Protein AF-A0A7R9S242-F1 (afdb_monomer_lite)

Structure (mmCIF, N/CA/C/O backbone):
data_AF-A0A7R9S242-F1
#
_entry.id   AF-A0A7R9S242-F1
#
loop_
_atom_site.group_PDB
_atom_site.id
_atom_site.type_symbol
_atom_site.label_atom_id
_atom_site.label_alt_id
_atom_site.label_comp_id
_atom_site.label_asym_id
_atom_site.label_entity_id
_atom_site.label_seq_id
_atom_site.pdbx_PDB_ins_code
_atom_site.Cartn_x
_atom_site.Cartn_y
_atom_site.Cartn_z
_atom_site.occupancy
_atom_site.B_iso_or_equiv
_atom_site.auth_seq_id
_atom_site.auth_comp_id
_atom_site.auth_asym_id
_atom_site.auth_atom_id
_atom_site.pdbx_PDB_model_num
ATOM 1 N N . LEU A 1 1 ? -27.749 11.046 24.005 1.00 64.12 1 LEU A N 1
ATOM 2 C CA . LEU A 1 1 ? -26.546 11.796 23.565 1.00 64.12 1 LEU A CA 1
ATOM 3 C C . LEU A 1 1 ? -25.204 11.167 23.979 1.00 64.12 1 LEU A C 1
ATOM 5 O O . LEU A 1 1 ? -24.570 10.559 23.129 1.00 64.12 1 LEU A O 1
ATOM 9 N N . ASN A 1 2 ? -24.742 11.245 25.239 1.00 83.56 2 ASN A N 1
ATOM 10 C CA . ASN A 1 2 ? -23.406 10.717 25.616 1.00 83.56 2 ASN A CA 1
ATOM 11 C C . ASN A 1 2 ? -23.264 9.190 25.445 1.00 83.56 2 ASN A C 1
ATOM 13 O O . ASN A 1 2 ? -22.211 8.683 25.057 1.00 83.56 2 ASN A O 1
ATOM 17 N N . THR A 1 3 ? -24.339 8.447 25.705 1.00 88.69 3 THR A N 1
ATOM 18 C CA . THR A 1 3 ? -24.389 6.989 25.541 1.00 88.69 3 THR A CA 1
ATOM 19 C C . THR A 1 3 ? -24.345 6.572 24.072 1.00 88.69 3 THR A C 1
ATOM 21 O O . THR A 1 3 ? -23.583 5.676 23.722 1.00 88.69 3 THR A O 1
ATOM 24 N N . GLU A 1 4 ? -25.087 7.255 23.203 1.00 90.75 4 GLU A N 1
ATOM 25 C CA . GLU A 1 4 ? -25.125 6.988 21.758 1.00 90.75 4 GLU A CA 1
ATOM 26 C C . GLU A 1 4 ? -23.789 7.296 21.081 1.00 90.75 4 GLU A C 1
ATOM 28 O O . GLU A 1 4 ? -23.309 6.491 20.285 1.00 90.75 4 GLU A O 1
ATOM 33 N N . ILE A 1 5 ? -23.134 8.405 21.449 1.00 91.25 5 ILE A N 1
ATOM 34 C CA . ILE A 1 5 ? -21.793 8.743 20.947 1.00 91.25 5 ILE A CA 1
ATOM 35 C C . ILE A 1 5 ? -20.794 7.645 21.326 1.00 91.25 5 ILE A C 1
ATOM 37 O O . ILE A 1 5 ? -20.001 7.203 20.496 1.00 91.25 5 ILE A O 1
ATOM 41 N N . ARG A 1 6 ? -20.851 7.152 22.568 1.00 92.25 6 ARG A N 1
ATOM 42 C CA . ARG A 1 6 ? -19.995 6.050 23.026 1.00 92.25 6 ARG A CA 1
ATOM 43 C C . ARG A 1 6 ? -20.255 4.757 22.248 1.00 92.25 6 ARG A C 1
ATOM 45 O O . ARG A 1 6 ? -19.300 4.094 21.853 1.00 92.25 6 ARG A O 1
ATOM 52 N N . VAL A 1 7 ? -21.520 4.423 21.987 1.00 93.75 7 VAL A N 1
ATOM 53 C CA . VAL A 1 7 ? -21.896 3.254 21.171 1.00 93.75 7 VAL A CA 1
ATOM 54 C C . VAL A 1 7 ? -21.363 3.391 19.743 1.00 93.75 7 VAL A C 1
ATOM 56 O O . VAL A 1 7 ? -20.769 2.448 19.218 1.00 93.75 7 VAL A O 1
ATOM 59 N N . ALA A 1 8 ? -21.500 4.569 19.132 1.00 91.19 8 ALA A N 1
ATOM 60 C CA . ALA A 1 8 ? -20.984 4.837 17.793 1.00 91.19 8 ALA A CA 1
ATOM 61 C C . ALA A 1 8 ? -19.453 4.707 17.725 1.00 91.19 8 ALA A C 1
ATOM 63 O O . ALA A 1 8 ? -18.937 4.050 16.818 1.00 91.19 8 ALA A O 1
ATOM 64 N N . LYS A 1 9 ? -18.728 5.256 18.713 1.00 91.19 9 LYS A N 1
ATOM 65 C CA . LYS A 1 9 ? -17.265 5.120 18.810 1.00 91.19 9 LYS A CA 1
ATOM 66 C C . LYS A 1 9 ? -16.843 3.659 18.945 1.00 91.19 9 LYS A C 1
ATOM 68 O O . LYS A 1 9 ? -15.980 3.222 18.195 1.00 91.19 9 LYS A O 1
ATOM 73 N N . ASN A 1 10 ? -17.486 2.889 19.823 1.00 93.62 10 ASN A N 1
ATOM 74 C CA . ASN A 1 10 ? -17.180 1.464 19.973 1.00 93.62 10 ASN A CA 1
ATOM 75 C C . ASN A 1 10 ? -17.424 0.691 18.672 1.00 93.62 10 ASN A C 1
ATOM 77 O O . ASN A 1 10 ? -16.571 -0.088 18.257 1.00 93.62 10 ASN A O 1
ATOM 81 N N . ARG A 1 11 ? -18.543 0.949 17.985 1.00 92.69 11 ARG A N 1
ATOM 82 C CA . ARG A 1 11 ? -18.852 0.304 16.701 1.00 92.69 11 ARG A CA 1
ATOM 83 C C . ARG A 1 11 ? -17.790 0.593 15.638 1.00 92.69 11 ARG A C 1
ATOM 85 O O . ARG A 1 11 ? -17.452 -0.293 14.857 1.00 92.69 11 ARG A O 1
ATOM 92 N N . PHE A 1 12 ? -17.282 1.822 15.594 1.00 88.81 12 PHE A N 1
ATOM 93 C CA . PHE A 1 12 ? -16.208 2.200 14.680 1.00 88.81 12 PHE A CA 1
ATOM 94 C C . PHE A 1 12 ? -14.887 1.502 15.032 1.00 88.81 12 PHE A C 1
ATOM 96 O O . PHE A 1 12 ? -14.249 0.924 14.156 1.00 88.81 12 PHE A O 1
ATOM 103 N N . THR A 1 13 ? -14.519 1.469 16.314 1.00 89.12 13 THR A N 1
ATOM 104 C CA . THR A 1 13 ? -13.313 0.772 16.784 1.00 89.12 13 THR A CA 1
ATOM 105 C C . THR A 1 13 ? -13.348 -0.722 16.461 1.00 89.12 13 THR A C 1
ATOM 107 O O . THR A 1 13 ? -12.351 -1.265 15.991 1.00 89.12 13 THR A O 1
ATOM 110 N N . GLU A 1 14 ? -14.486 -1.392 16.658 1.00 93.06 14 GLU A N 1
ATOM 111 C CA . GLU A 1 14 ? -14.625 -2.815 16.322 1.00 93.06 14 GLU A CA 1
ATOM 112 C C . GLU A 1 14 ? -14.480 -3.070 14.817 1.00 93.06 14 GLU A C 1
ATOM 114 O O . GLU A 1 14 ? -13.796 -4.008 14.412 1.00 93.06 14 GLU A O 1
ATOM 119 N N . LYS A 1 15 ? -15.024 -2.189 13.967 1.00 89.44 15 LYS A N 1
ATOM 120 C CA . LYS A 1 15 ? -14.795 -2.261 12.516 1.00 89.44 15 LYS A CA 1
ATOM 121 C C . LYS A 1 15 ? -13.311 -2.153 12.152 1.00 89.44 15 LYS A C 1
ATOM 123 O O . LYS A 1 15 ? -12.842 -2.939 11.331 1.00 89.44 15 LYS A O 1
ATOM 128 N N . LEU A 1 16 ? -12.580 -1.219 12.766 1.00 87.75 16 LEU A N 1
ATOM 129 C CA . LEU A 1 16 ? -11.143 -1.057 12.521 1.00 87.75 16 LEU A CA 1
ATOM 130 C C . LEU A 1 16 ? -10.350 -2.293 12.946 1.00 87.75 16 LEU A C 1
ATOM 132 O O . LEU A 1 16 ? -9.496 -2.749 12.192 1.00 87.75 16 LEU A O 1
ATOM 136 N N . LYS A 1 17 ? -10.661 -2.875 14.111 1.00 88.31 17 LYS A N 1
ATOM 137 C CA . LYS A 1 17 ? -10.019 -4.117 14.563 1.00 88.31 17 LYS A CA 1
ATOM 138 C C . LYS A 1 17 ? -10.210 -5.244 13.553 1.00 88.31 17 LYS A C 1
ATOM 140 O O . LYS A 1 17 ? -9.235 -5.882 13.181 1.00 88.31 17 LYS A O 1
ATOM 145 N N . VAL A 1 18 ? -11.430 -5.443 13.052 1.00 89.12 18 VAL A N 1
ATOM 146 C CA . VAL A 1 18 ? -11.713 -6.485 12.050 1.00 89.12 18 VAL A CA 1
ATOM 147 C C . VAL A 1 18 ? -10.915 -6.262 10.761 1.00 89.12 18 VAL A C 1
ATOM 149 O O . VAL A 1 18 ? -10.356 -7.215 10.223 1.00 89.12 18 VAL A O 1
ATOM 152 N N . GLN A 1 19 ? -10.816 -5.022 10.272 1.00 88.12 19 GLN A N 1
ATOM 153 C CA . GLN A 1 19 ? -10.037 -4.727 9.065 1.00 88.12 19 GLN A CA 1
ATOM 154 C C . GLN A 1 19 ? -8.527 -4.909 9.273 1.00 88.12 19 GLN A C 1
ATOM 156 O O . GLN A 1 19 ? -7.857 -5.441 8.389 1.00 88.12 19 GLN A O 1
ATOM 161 N N . LEU A 1 20 ? -8.000 -4.525 10.439 1.00 85.69 20 LEU A N 1
ATOM 162 C CA . LEU A 1 20 ? -6.580 -4.667 10.777 1.00 85.69 20 LEU A CA 1
ATOM 163 C C . LEU A 1 20 ? -6.172 -6.117 11.067 1.00 85.69 20 LEU A C 1
ATOM 165 O O . LEU A 1 20 ? -5.046 -6.501 10.773 1.00 85.69 20 LEU A O 1
ATOM 169 N N . SER A 1 21 ? -7.076 -6.927 11.616 1.00 87.75 21 SER A N 1
ATOM 170 C CA . SER A 1 21 ? -6.850 -8.357 11.861 1.00 87.75 21 SER A CA 1
ATOM 171 C C . SER A 1 21 ? -7.083 -9.232 10.624 1.00 87.75 21 SER A C 1
ATOM 173 O O . SER A 1 21 ? -6.872 -10.441 10.683 1.00 87.75 21 SER A O 1
ATOM 175 N N . SER A 1 22 ? -7.531 -8.656 9.505 1.00 82.31 22 SER A N 1
ATOM 176 C CA . SER A 1 22 ? -7.723 -9.402 8.263 1.00 82.31 22 SER A CA 1
ATOM 177 C C . SER A 1 22 ? -6.381 -9.719 7.591 1.00 82.31 22 SER A C 1
ATOM 179 O O . SER A 1 22 ? -5.497 -8.871 7.528 1.00 82.31 22 SER A O 1
ATOM 181 N N . ASN A 1 23 ? -6.234 -10.906 6.994 1.00 83.38 23 ASN A N 1
ATOM 182 C CA . ASN A 1 23 ? -5.057 -11.260 6.179 1.00 83.38 23 ASN A CA 1
ATOM 183 C C . ASN A 1 23 ? -5.083 -10.597 4.780 1.00 83.38 23 ASN A C 1
ATOM 185 O O . ASN A 1 23 ? -4.580 -11.141 3.799 1.00 83.38 23 ASN A O 1
ATOM 189 N N . ASN A 1 24 ? -5.753 -9.450 4.651 1.00 89.50 24 ASN A N 1
ATOM 190 C CA . ASN A 1 24 ? -5.962 -8.751 3.393 1.00 89.50 24 ASN A CA 1
ATOM 191 C C . ASN A 1 24 ? -5.305 -7.368 3.468 1.00 89.50 24 ASN A C 1
ATOM 193 O O . ASN A 1 24 ? -5.815 -6.446 4.105 1.00 89.50 24 ASN A O 1
ATOM 197 N N . SER A 1 25 ? -4.180 -7.211 2.771 1.00 90.06 25 SER A N 1
ATOM 198 C CA . SER A 1 25 ? -3.400 -5.967 2.746 1.00 90.06 25 SER A CA 1
ATOM 199 C C . SER A 1 25 ? -4.204 -4.756 2.266 1.00 90.06 25 SER A C 1
ATOM 201 O O . SER A 1 25 ? -4.001 -3.652 2.763 1.00 90.06 25 SER A O 1
ATOM 203 N N . SER A 1 26 ? -5.162 -4.951 1.353 1.00 87.94 26 SER A N 1
ATOM 204 C CA . SER A 1 26 ? -6.024 -3.866 0.868 1.00 87.94 26 SER A CA 1
ATOM 205 C C . SER A 1 26 ? -6.965 -3.360 1.961 1.00 87.94 26 SER A C 1
ATOM 207 O O . SER A 1 26 ? -7.183 -2.158 2.080 1.00 87.94 26 SER A O 1
ATOM 209 N N . SER A 1 27 ? -7.490 -4.263 2.791 1.00 87.44 27 SER A N 1
ATOM 210 C CA . SER A 1 27 ? -8.368 -3.934 3.919 1.00 87.44 27 SER A CA 1
ATOM 211 C C . SER A 1 27 ? -7.604 -3.232 5.043 1.00 87.44 27 SER A C 1
ATOM 213 O O . SER A 1 27 ? -8.090 -2.230 5.565 1.00 87.44 27 SER A O 1
ATOM 215 N N . ILE A 1 28 ? -6.382 -3.684 5.350 1.00 92.50 28 ILE A N 1
ATOM 216 C CA . ILE A 1 28 ? -5.468 -2.992 6.275 1.00 92.50 28 ILE A CA 1
ATOM 217 C C . ILE A 1 28 ? -5.156 -1.583 5.758 1.00 92.50 28 ILE A C 1
ATOM 219 O O . ILE A 1 28 ? -5.262 -0.609 6.501 1.00 92.50 28 ILE A O 1
ATOM 223 N N . TRP A 1 29 ? -4.819 -1.451 4.472 1.00 90.88 29 TRP A N 1
ATOM 224 C CA . TRP A 1 29 ? -4.498 -0.155 3.879 1.00 90.88 29 TRP A CA 1
ATOM 225 C C . TRP A 1 29 ? -5.692 0.802 3.883 1.00 90.88 29 TRP A C 1
ATOM 227 O O . TRP A 1 29 ? -5.532 1.985 4.177 1.00 90.88 29 TRP A O 1
ATOM 237 N N . LYS A 1 30 ? -6.906 0.293 3.638 1.00 88.25 30 LYS A N 1
ATOM 238 C CA . LYS A 1 30 ? -8.144 1.067 3.787 1.00 88.25 30 LYS A CA 1
ATOM 239 C C . LYS A 1 30 ? -8.367 1.538 5.222 1.00 88.25 30 LYS A C 1
ATOM 241 O O . LYS A 1 30 ? -8.628 2.720 5.411 1.00 88.25 30 LYS A O 1
ATOM 246 N N . ALA A 1 31 ? -8.181 0.671 6.217 1.00 90.88 31 ALA A N 1
ATOM 247 C CA . ALA A 1 31 ? -8.296 1.056 7.623 1.00 90.88 31 ALA A CA 1
ATOM 248 C C . ALA A 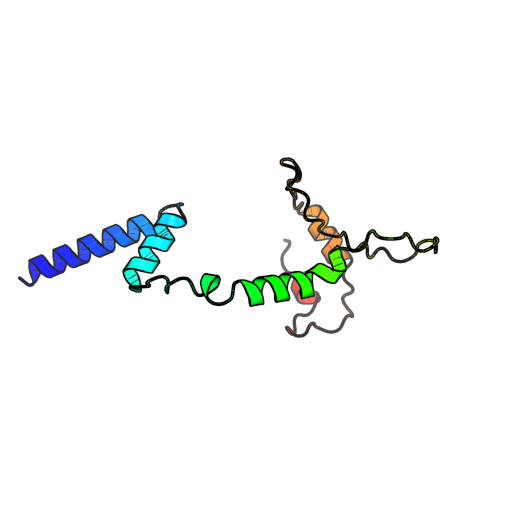1 31 ? -7.293 2.162 8.006 1.00 90.88 31 ALA A C 1
ATOM 250 O O . ALA A 1 31 ? -7.662 3.140 8.654 1.00 90.88 31 ALA A O 1
ATOM 251 N N . ILE A 1 32 ? -6.038 2.051 7.554 1.00 91.31 32 ILE A N 1
ATOM 252 C CA . ILE A 1 32 ? -5.002 3.076 7.767 1.00 91.31 32 ILE A CA 1
ATOM 253 C C . ILE A 1 32 ? -5.390 4.392 7.082 1.00 91.31 32 ILE A C 1
ATOM 255 O O . ILE A 1 32 ? -5.247 5.467 7.671 1.00 91.31 32 ILE A O 1
ATOM 259 N N . GLN A 1 33 ? -5.908 4.323 5.856 1.00 90.12 33 GLN A N 1
ATOM 260 C CA . GLN A 1 33 ? -6.371 5.492 5.117 1.00 90.12 33 GLN A CA 1
ATOM 261 C C . GLN A 1 33 ? -7.521 6.206 5.849 1.00 90.12 33 GLN A C 1
ATOM 263 O O . GLN A 1 33 ? -7.484 7.428 5.999 1.00 90.12 33 GLN A O 1
ATOM 268 N N . ASP A 1 34 ? -8.494 5.446 6.357 1.00 87.38 34 ASP A N 1
ATOM 269 C CA . ASP A 1 34 ? -9.650 5.963 7.097 1.00 87.38 34 ASP A CA 1
ATOM 270 C C . ASP A 1 34 ? -9.235 6.600 8.434 1.00 87.38 34 ASP A C 1
ATOM 272 O O . ASP A 1 34 ? -9.764 7.641 8.819 1.00 87.38 34 ASP A O 1
ATOM 276 N N . MET A 1 35 ? -8.246 6.024 9.128 1.00 87.81 35 MET A N 1
ATOM 277 C CA . MET A 1 35 ? -7.704 6.581 10.375 1.00 87.81 35 MET A CA 1
ATOM 278 C C . MET A 1 35 ? -6.947 7.893 10.160 1.00 87.81 35 MET A C 1
ATOM 280 O O . MET A 1 35 ? -7.012 8.801 10.987 1.00 87.81 35 MET A O 1
ATOM 284 N N . THR A 1 36 ? -6.199 7.984 9.065 1.00 91.31 36 THR A N 1
ATOM 285 C CA . THR A 1 36 ? -5.305 9.117 8.788 1.00 91.31 36 THR A CA 1
ATOM 286 C C . THR A 1 36 ? -5.969 10.213 7.961 1.00 91.31 36 THR A C 1
ATOM 288 O O . THR A 1 36 ? -5.377 11.273 7.769 1.00 91.31 36 THR A O 1
ATOM 291 N N . ASN A 1 37 ? -7.189 9.979 7.460 1.00 88.75 37 ASN A N 1
ATOM 292 C CA . ASN A 1 37 ? -7.825 10.789 6.417 1.00 88.75 37 ASN A CA 1
ATOM 293 C C . ASN A 1 37 ? -6.909 11.004 5.200 1.00 88.75 37 ASN A C 1
ATOM 295 O O . ASN A 1 37 ? -7.024 12.013 4.495 1.00 88.75 37 ASN A O 1
ATOM 299 N N . PHE A 1 38 ? -5.990 10.067 4.949 1.00 86.56 38 PHE A N 1
ATOM 300 C CA . PHE A 1 38 ? -5.053 10.183 3.848 1.00 86.56 38 PHE A CA 1
ATOM 301 C C . PHE A 1 38 ? -5.821 10.157 2.525 1.00 86.56 38 PHE A C 1
ATOM 303 O O . PHE A 1 38 ? -6.577 9.232 2.215 1.00 86.56 38 PHE A O 1
ATOM 310 N N . LYS A 1 39 ? -5.617 11.191 1.714 1.00 84.50 39 LYS A N 1
ATOM 311 C CA . LYS A 1 39 ? -6.116 11.255 0.344 1.00 84.50 39 LYS A CA 1
ATOM 312 C C . LYS A 1 39 ? -4.905 11.192 -0.557 1.00 84.50 39 LYS A C 1
ATOM 314 O O . LYS A 1 39 ? -4.005 12.016 -0.416 1.00 84.50 39 LYS A O 1
ATOM 319 N N . LYS A 1 40 ? -4.884 10.212 -1.467 1.00 77.88 40 LYS A N 1
ATOM 320 C CA . LYS A 1 40 ? -3.849 10.149 -2.497 1.00 77.88 40 LYS A CA 1
ATOM 321 C C . LYS A 1 40 ? -3.835 11.519 -3.191 1.00 77.88 40 LYS A C 1
ATOM 323 O O . LYS A 1 40 ? -4.887 11.912 -3.705 1.00 77.88 40 LYS A O 1
ATOM 328 N N . PRO A 1 41 ? -2.716 12.261 -3.161 1.00 74.88 41 PRO A N 1
ATOM 329 C CA . PRO A 1 41 ? -2.635 13.509 -3.899 1.00 74.88 41 PRO A CA 1
ATOM 330 C C . PRO A 1 41 ? -2.919 13.219 -5.372 1.00 74.88 41 PRO A C 1
ATOM 332 O O . PRO A 1 41 ? -2.617 12.123 -5.861 1.00 74.88 41 PRO A O 1
ATOM 335 N N . ALA A 1 42 ? -3.536 14.180 -6.062 1.00 71.50 42 ALA A N 1
ATOM 336 C CA . ALA A 1 42 ? -3.711 14.088 -7.505 1.00 71.50 42 ALA A CA 1
ATOM 337 C C . ALA A 1 42 ? -2.366 13.705 -8.141 1.00 71.50 42 ALA A C 1
ATOM 339 O O . ALA A 1 42 ? -1.316 14.175 -7.701 1.00 71.50 42 ALA A O 1
ATOM 340 N N . SER A 1 43 ? -2.417 12.776 -9.093 1.00 65.44 43 SER A N 1
ATOM 341 C CA . SER A 1 43 ? -1.260 12.197 -9.774 1.00 65.44 43 SER A CA 1
ATOM 342 C C . SER A 1 43 ? -0.260 13.284 -10.189 1.00 65.44 43 SER A C 1
ATOM 344 O O . SER A 1 43 ? -0.447 13.961 -11.191 1.00 65.44 43 SER A O 1
ATOM 346 N N . ILE A 1 44 ? 0.830 13.445 -9.430 1.00 59.72 44 ILE A N 1
ATOM 347 C CA . ILE A 1 44 ? 2.011 14.202 -9.885 1.00 59.72 44 ILE A CA 1
ATOM 348 C C . ILE A 1 44 ? 2.701 13.443 -11.035 1.00 59.72 44 ILE A C 1
ATOM 350 O O . ILE A 1 44 ? 3.514 14.014 -11.755 1.00 59.72 44 ILE A O 1
ATOM 354 N N . ALA A 1 45 ? 2.352 12.166 -11.239 1.00 58.50 45 ALA A N 1
ATOM 355 C CA . ALA A 1 45 ? 2.920 11.328 -12.287 1.00 58.50 45 ALA A CA 1
ATOM 356 C C . ALA A 1 45 ? 2.640 11.882 -13.694 1.00 58.50 45 ALA A C 1
ATOM 358 O O . ALA A 1 45 ? 3.505 11.777 -14.556 1.00 58.50 45 ALA A O 1
ATOM 359 N N . ASP A 1 46 ? 1.504 12.557 -13.903 1.00 57.81 46 ASP A N 1
ATOM 360 C CA . ASP A 1 46 ? 1.196 13.182 -15.197 1.00 57.81 46 ASP A CA 1
ATOM 361 C C . ASP A 1 46 ? 1.922 14.521 -15.387 1.00 57.81 46 ASP A C 1
ATOM 363 O O . ASP A 1 46 ? 2.255 14.897 -16.508 1.00 57.81 46 ASP A O 1
ATOM 367 N N . ALA A 1 47 ? 2.228 15.231 -14.295 1.00 63.50 47 ALA A N 1
ATOM 368 C CA . ALA A 1 47 ? 2.880 16.539 -14.360 1.00 63.50 47 ALA A CA 1
ATOM 369 C C . ALA A 1 47 ? 4.329 16.460 -14.871 1.00 63.50 47 ALA A C 1
ATOM 371 O O . ALA A 1 47 ? 4.845 17.453 -15.370 1.00 63.50 47 ALA A O 1
ATOM 372 N N . ASN A 1 48 ? 4.978 15.294 -14.758 1.00 74.12 48 ASN A N 1
ATOM 373 C CA . ASN A 1 48 ? 6.398 15.110 -15.069 1.00 74.12 48 ASN A CA 1
ATOM 374 C C . ASN A 1 48 ? 6.679 13.771 -15.776 1.00 74.12 48 ASN A C 1
ATOM 376 O O . ASN A 1 48 ? 7.704 13.129 -15.525 1.00 74.12 48 ASN A O 1
ATOM 380 N N . LEU A 1 49 ? 5.777 13.341 -16.665 1.00 82.56 49 LEU A N 1
ATOM 381 C CA . LEU A 1 49 ? 5.973 12.130 -17.471 1.00 82.56 49 LEU A CA 1
ATOM 382 C C . LEU A 1 49 ? 7.301 12.187 -18.247 1.00 82.56 49 LEU A C 1
ATOM 384 O O . LEU A 1 49 ? 8.100 11.260 -18.164 1.00 82.56 49 LEU A O 1
ATOM 388 N N . ALA A 1 50 ? 7.584 13.323 -18.892 1.00 85.19 50 ALA A N 1
ATOM 389 C CA . ALA A 1 50 ? 8.817 13.538 -19.652 1.00 85.19 50 ALA A CA 1
ATOM 390 C C . ALA A 1 50 ? 10.087 13.400 -18.791 1.00 85.19 50 ALA A C 1
ATOM 392 O O . ALA A 1 50 ? 11.046 12.752 -19.200 1.00 85.19 50 ALA A O 1
ATOM 393 N N . LEU A 1 51 ? 10.079 13.950 -17.571 1.00 88.00 51 LEU A N 1
ATOM 394 C CA . LEU A 1 51 ? 11.199 13.812 -16.633 1.00 88.00 51 LEU A CA 1
ATOM 395 C C . LEU A 1 51 ? 11.375 12.355 -16.189 1.00 88.00 51 LEU A C 1
ATOM 397 O O . LEU A 1 51 ? 12.493 11.868 -16.052 1.00 88.00 51 LEU A O 1
ATOM 401 N N . THR A 1 52 ? 10.271 11.642 -15.971 1.00 87.56 52 THR A N 1
ATOM 402 C CA . THR A 1 52 ? 10.308 10.227 -15.578 1.00 87.56 52 THR A CA 1
ATOM 403 C C . THR A 1 52 ? 10.908 9.371 -16.693 1.00 87.56 52 THR A C 1
ATOM 405 O O . THR A 1 52 ? 11.753 8.516 -16.432 1.00 87.56 52 THR A O 1
ATOM 408 N N . GLU A 1 53 ? 10.531 9.630 -17.946 1.00 87.62 53 GLU A N 1
ATOM 409 C CA . GLU A 1 53 ? 11.120 8.981 -19.119 1.00 87.62 53 GLU A CA 1
ATOM 410 C C . GLU A 1 53 ? 12.607 9.323 -19.292 1.00 87.62 53 GLU A C 1
ATOM 412 O O . GLU A 1 53 ? 13.406 8.435 -19.603 1.00 87.62 53 GLU A O 1
ATOM 417 N N . GLU A 1 54 ? 13.010 10.573 -19.050 1.00 92.56 54 GLU A N 1
ATOM 418 C CA . GLU A 1 54 ? 14.417 10.987 -19.066 1.00 92.56 54 GLU A CA 1
ATOM 419 C C . GLU A 1 54 ? 15.239 10.223 -18.017 1.00 92.56 54 GLU A C 1
ATOM 421 O O . GLU A 1 54 ? 16.275 9.639 -18.347 1.00 92.56 54 GLU A O 1
ATOM 426 N N . LEU A 1 55 ? 14.752 10.153 -16.774 1.00 91.44 55 LEU A N 1
ATOM 427 C CA . LEU A 1 55 ? 15.408 9.420 -15.689 1.00 91.44 55 LEU A CA 1
ATOM 428 C C . LEU A 1 55 ? 15.500 7.923 -15.995 1.00 91.44 55 LEU A C 1
ATOM 430 O O . LEU A 1 55 ? 16.574 7.334 -15.861 1.00 91.44 55 LEU A O 1
ATOM 434 N N . ASN A 1 56 ? 14.412 7.315 -16.470 1.00 89.00 56 ASN A N 1
ATOM 435 C CA . ASN A 1 56 ? 14.413 5.912 -16.881 1.00 89.00 56 ASN A CA 1
ATOM 436 C C . ASN A 1 56 ? 15.464 5.662 -17.972 1.00 89.00 56 ASN A C 1
ATOM 438 O O . ASN A 1 56 ? 16.242 4.713 -17.880 1.00 89.00 56 ASN A O 1
ATOM 442 N N . ASN A 1 57 ? 15.565 6.541 -18.972 1.00 89.00 57 ASN A N 1
ATOM 443 C CA . ASN A 1 57 ? 16.595 6.435 -20.005 1.00 89.00 57 ASN A CA 1
ATOM 444 C C . ASN A 1 57 ? 18.016 6.628 -19.458 1.00 89.00 57 ASN A C 1
ATOM 446 O O . ASN A 1 57 ? 18.932 5.922 -19.889 1.00 89.00 57 ASN A O 1
ATOM 450 N N . PHE A 1 58 ? 18.209 7.549 -18.512 1.00 90.19 58 PHE A N 1
ATOM 451 C CA . PHE A 1 58 ? 19.504 7.811 -17.889 1.00 90.19 58 PHE A CA 1
ATOM 452 C C . PHE A 1 58 ? 20.008 6.618 -17.073 1.00 90.19 58 PHE A C 1
ATOM 454 O O . PHE A 1 58 ? 21.192 6.285 -17.158 1.00 90.19 58 PHE A O 1
ATOM 461 N N . TYR A 1 59 ? 19.134 5.962 -16.307 1.00 87.62 59 TYR A N 1
ATOM 462 C CA . TYR A 1 59 ? 19.513 4.816 -15.481 1.00 87.62 59 TYR A CA 1
ATOM 463 C C . TYR A 1 59 ? 19.603 3.514 -16.290 1.00 87.62 59 TYR A C 1
ATOM 465 O O . TYR A 1 59 ? 20.593 2.798 -16.153 1.00 87.62 59 TYR A O 1
ATOM 473 N N . CYS A 1 60 ? 18.681 3.255 -17.223 1.00 87.12 60 CYS A N 1
ATOM 474 C CA . CYS A 1 60 ? 18.695 2.033 -18.041 1.00 87.12 60 CYS A CA 1
ATOM 475 C C . CYS A 1 60 ? 19.742 2.033 -19.170 1.00 87.12 60 CYS A C 1
ATOM 477 O O . CYS A 1 60 ? 19.842 1.065 -19.921 1.00 87.12 60 CYS A O 1
ATOM 479 N N . ARG A 1 61 ? 20.538 3.096 -19.356 1.00 84.25 61 ARG A N 1
ATOM 480 C CA . ARG A 1 61 ? 21.563 3.142 -20.425 1.00 84.25 61 ARG A CA 1
ATOM 481 C C . ARG A 1 61 ? 22.647 2.070 -20.291 1.00 84.25 61 ARG A C 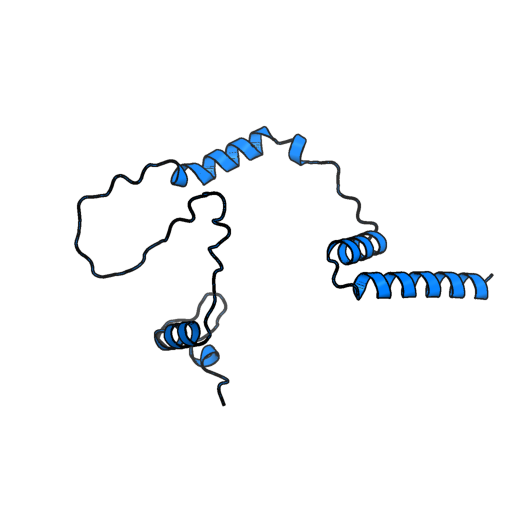1
ATOM 483 O O . ARG A 1 61 ? 23.341 1.787 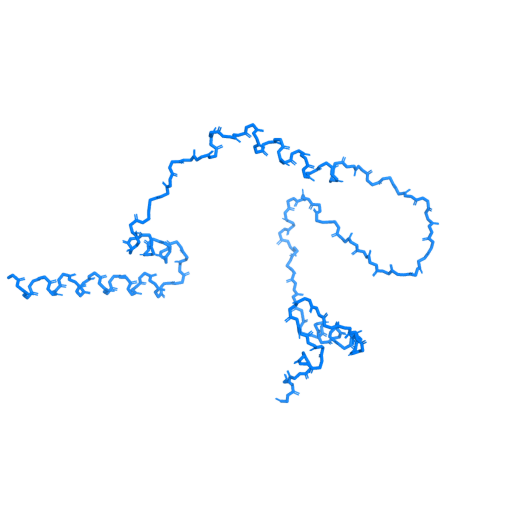-21.266 1.00 84.25 61 ARG A O 1
ATOM 490 N N . PHE A 1 62 ? 22.826 1.523 -19.092 1.00 80.88 62 PHE A N 1
ATOM 491 C CA . PHE A 1 62 ? 23.777 0.445 -18.841 1.00 80.88 62 PHE A CA 1
ATOM 492 C C . PHE A 1 62 ? 23.216 -0.919 -19.258 1.00 80.88 62 PHE A C 1
ATOM 494 O O . PHE A 1 62 ? 23.985 -1.743 -19.738 1.00 80.88 62 PHE A O 1
ATOM 501 N N . ASP A 1 63 ? 21.893 -1.089 -19.212 1.00 79.25 63 ASP A N 1
ATOM 502 C CA . ASP A 1 63 ? 21.201 -2.345 -19.533 1.00 79.25 63 ASP A CA 1
ATOM 503 C C . ASP A 1 63 ? 20.994 -2.546 -21.049 1.00 79.25 63 ASP A C 1
ATOM 505 O O . ASP A 1 63 ? 20.703 -3.643 -21.512 1.00 79.25 63 ASP A O 1
ATOM 509 N N . LYS A 1 64 ? 21.126 -1.480 -21.856 1.00 67.62 64 LYS A N 1
ATOM 510 C CA . LYS A 1 64 ? 20.857 -1.495 -23.312 1.00 67.62 64 LYS A CA 1
ATOM 511 C C . LYS A 1 64 ? 22.035 -1.972 -24.172 1.00 67.62 64 LYS A C 1
ATOM 513 O O . LYS A 1 64 ? 21.929 -1.965 -25.400 1.00 67.62 64 LYS A O 1
ATOM 518 N N . LYS A 1 65 ? 23.174 -2.336 -23.580 1.00 69.44 65 LYS A N 1
ATOM 519 C CA . LYS A 1 65 ? 24.317 -2.842 -24.350 1.00 69.44 65 LYS A CA 1
ATOM 520 C C . LYS A 1 65 ? 24.189 -4.359 -24.484 1.00 69.44 65 LYS A C 1
ATOM 522 O O . LYS A 1 65 ? 24.178 -5.025 -23.454 1.00 69.44 65 LYS A O 1
ATOM 527 N N . PRO A 1 66 ? 24.167 -4.938 -25.700 1.00 57.91 66 PRO A N 1
ATOM 528 C CA . PRO A 1 66 ? 24.508 -6.344 -25.819 1.00 57.91 66 PRO A CA 1
ATOM 529 C C . PRO A 1 66 ? 25.930 -6.489 -25.283 1.00 57.91 66 PRO A C 1
ATOM 531 O O . PRO A 1 66 ? 26.847 -5.805 -25.743 1.00 57.91 66 PRO A O 1
ATOM 534 N N . PHE A 1 67 ? 26.087 -7.319 -24.258 1.00 51.53 67 PHE A N 1
ATOM 535 C CA . PHE A 1 67 ? 27.376 -7.691 -23.707 1.00 51.53 67 PHE A CA 1
ATOM 536 C C . PHE A 1 67 ? 28.240 -8.237 -24.849 1.00 51.53 67 PHE A C 1
ATOM 538 O O . PHE A 1 67 ? 28.072 -9.380 -25.268 1.00 51.53 67 PHE A O 1
ATOM 545 N N . THR A 1 68 ? 29.134 -7.422 -25.411 1.00 53.53 68 THR A N 1
ATOM 546 C CA . THR A 1 68 ? 30.200 -7.935 -26.269 1.00 53.53 68 THR A CA 1
ATOM 547 C C . THR A 1 68 ? 31.124 -8.703 -25.333 1.00 53.53 68 THR A C 1
ATOM 549 O O . THR A 1 68 ? 31.712 -8.074 -24.447 1.00 53.53 68 THR A O 1
ATOM 552 N N . PRO A 1 69 ? 31.251 -10.038 -25.451 1.00 46.25 69 PRO A N 1
ATOM 553 C CA . PRO A 1 69 ? 32.136 -10.779 -24.573 1.00 46.25 69 PRO A CA 1
ATOM 554 C C . PRO A 1 69 ? 33.556 -10.275 -24.822 1.00 46.25 69 PRO A C 1
ATOM 556 O O . PRO A 1 69 ? 34.101 -10.442 -25.914 1.00 46.25 69 PRO A O 1
ATOM 559 N N . LEU A 1 70 ? 34.146 -9.613 -23.825 1.00 49.75 70 LEU A N 1
ATOM 560 C CA . LEU A 1 70 ? 35.576 -9.330 -23.832 1.00 49.75 70 LEU A CA 1
ATOM 561 C C . LEU A 1 70 ? 36.316 -10.671 -23.998 1.00 49.75 70 LEU A C 1
ATOM 563 O O . LEU A 1 70 ? 35.904 -11.660 -23.381 1.00 49.75 70 LEU A O 1
ATOM 567 N N . PRO A 1 71 ? 37.390 -10.741 -24.803 1.00 43.44 71 PRO A N 1
ATOM 568 C CA . PRO A 1 71 ? 38.126 -11.978 -25.005 1.00 43.44 71 PRO A CA 1
ATOM 569 C C . PRO A 1 71 ? 38.718 -12.461 -23.674 1.00 43.44 71 PRO A C 1
ATOM 571 O O . PRO A 1 71 ? 39.673 -11.902 -23.147 1.00 43.44 71 PRO A O 1
ATOM 574 N N . HIS A 1 72 ? 38.071 -13.489 -23.130 1.00 44.84 72 HIS A N 1
ATOM 575 C CA . HIS A 1 72 ? 38.610 -14.603 -22.359 1.00 44.84 72 HIS A CA 1
ATOM 576 C C . HIS A 1 72 ? 39.928 -14.341 -21.597 1.00 44.84 72 HIS A C 1
ATOM 578 O O . HIS A 1 72 ? 40.997 -14.797 -22.001 1.00 44.84 72 HIS A O 1
ATOM 584 N N . PHE A 1 73 ? 39.837 -13.718 -20.420 1.00 38.09 73 PHE A N 1
ATOM 585 C CA . PHE A 1 73 ? 40.811 -13.953 -19.352 1.00 38.09 73 PHE A CA 1
ATOM 586 C C . PHE A 1 73 ? 40.249 -15.011 -18.396 1.00 38.09 73 PHE A C 1
ATOM 588 O O . PHE A 1 73 ? 39.234 -14.809 -17.733 1.00 38.09 73 PHE A O 1
ATOM 595 N N . SER A 1 74 ? 40.907 -16.170 -18.386 1.00 37.53 74 SER A N 1
ATOM 596 C CA . SER A 1 74 ? 40.595 -17.355 -17.579 1.00 37.53 74 SER A CA 1
ATOM 597 C C . SER A 1 74 ? 40.521 -17.082 -16.057 1.00 37.53 74 SER A C 1
ATOM 599 O O . SER A 1 74 ? 41.075 -16.100 -15.562 1.00 37.53 74 SER A O 1
ATOM 601 N N . PRO A 1 75 ? 39.849 -17.959 -15.283 1.00 46.56 75 PRO A N 1
ATOM 602 C CA . PRO A 1 75 ? 39.067 -17.577 -14.112 1.00 46.56 75 PRO A CA 1
ATOM 603 C C . PRO A 1 75 ? 39.826 -17.743 -12.791 1.00 46.56 75 PRO A C 1
ATOM 605 O O . PRO A 1 75 ? 40.214 -18.852 -12.434 1.00 46.56 75 PRO A O 1
ATOM 608 N N . LYS A 1 76 ? 39.937 -16.669 -11.999 1.00 38.53 76 LYS A N 1
ATOM 609 C CA . LYS A 1 76 ? 40.071 -16.739 -10.530 1.00 38.53 76 LYS A CA 1
ATOM 610 C C . LYS A 1 76 ? 39.392 -15.525 -9.897 1.00 38.53 76 LYS A C 1
ATOM 612 O O . LYS A 1 76 ? 40.001 -14.475 -9.748 1.00 38.53 76 LYS A O 1
ATOM 617 N N . GLY A 1 77 ? 38.126 -15.693 -9.520 1.00 34.72 77 GLY A N 1
ATOM 618 C CA . GLY A 1 77 ? 37.349 -14.682 -8.802 1.00 34.72 77 GLY A CA 1
ATOM 619 C C . GLY A 1 77 ? 35.914 -14.620 -9.300 1.00 34.72 77 GLY A C 1
ATOM 620 O O . GLY A 1 77 ? 35.558 -13.726 -10.057 1.00 34.72 77 GLY A O 1
ATOM 621 N N . THR A 1 78 ? 35.091 -15.588 -8.902 1.00 40.88 78 THR A N 1
ATOM 622 C CA . THR A 1 78 ? 33.651 -15.569 -9.173 1.00 40.88 78 THR A CA 1
ATOM 623 C C . THR A 1 78 ? 33.003 -14.429 -8.390 1.00 40.88 78 THR A C 1
ATOM 625 O O . THR A 1 78 ? 32.585 -14.600 -7.251 1.00 40.88 78 THR A O 1
ATOM 628 N N . THR A 1 79 ? 32.908 -13.265 -9.021 1.00 39.53 79 THR A N 1
ATOM 629 C CA . THR A 1 79 ? 31.818 -12.312 -8.795 1.00 39.53 79 THR A CA 1
ATOM 630 C C . THR A 1 79 ? 31.037 -12.297 -10.097 1.00 39.53 79 THR A C 1
ATOM 632 O O . THR A 1 79 ? 31.254 -11.465 -10.971 1.00 39.53 79 THR A O 1
ATOM 635 N N . SER A 1 80 ? 30.198 -13.318 -10.274 1.00 36.00 80 SER A N 1
ATOM 636 C CA . SER A 1 80 ? 29.144 -13.260 -11.275 1.00 36.00 80 SER A CA 1
ATOM 637 C C . SER A 1 80 ? 28.136 -12.252 -10.739 1.00 36.00 80 SER A C 1
ATOM 639 O O . SER A 1 80 ? 27.352 -12.559 -9.844 1.00 36.00 80 SER A O 1
ATOM 641 N N . PHE A 1 81 ? 28.224 -11.016 -11.220 1.00 39.09 81 PHE A N 1
ATOM 642 C CA . PHE A 1 81 ? 27.073 -10.132 -11.225 1.00 39.09 81 PHE A CA 1
ATOM 643 C C . PHE A 1 81 ? 26.094 -10.775 -12.208 1.00 39.09 81 PHE A C 1
ATOM 645 O O . PHE A 1 81 ? 26.236 -10.619 -13.417 1.00 39.09 81 PHE A O 1
ATOM 652 N N . GLN A 1 82 ? 25.197 -11.620 -11.697 1.00 37.88 82 GLN A N 1
ATOM 653 C CA . GLN A 1 82 ? 24.061 -12.072 -12.483 1.00 37.88 82 GLN A CA 1
ATOM 654 C C . GLN A 1 82 ? 23.138 -10.870 -12.647 1.00 37.88 82 GLN A C 1
ATOM 656 O O . GLN A 1 82 ? 22.541 -10.364 -11.701 1.00 37.88 82 GLN A O 1
ATOM 661 N N . GLU A 1 83 ? 23.154 -10.381 -13.873 1.00 38.38 83 GLU A N 1
ATOM 662 C CA . GLU A 1 83 ? 22.338 -9.330 -14.444 1.00 38.38 83 GLU A CA 1
ATOM 663 C C . GLU A 1 83 ? 20.854 -9.706 -14.275 1.00 38.38 83 GLU A C 1
ATOM 665 O O . GLU A 1 83 ? 20.392 -10.709 -14.821 1.00 38.38 83 GLU A O 1
ATOM 670 N N . THR A 1 84 ? 20.084 -8.926 -13.509 1.00 35.91 84 THR A N 1
ATOM 671 C CA . THR A 1 84 ? 18.615 -8.946 -13.595 1.00 35.91 84 THR A CA 1
ATOM 672 C C . THR A 1 84 ? 18.218 -8.336 -14.935 1.00 35.91 84 THR A C 1
ATOM 674 O O . THR A 1 84 ? 17.893 -7.157 -15.040 1.00 35.91 84 THR A O 1
ATOM 677 N N . ILE A 1 85 ? 18.281 -9.156 -15.980 1.00 39.03 85 ILE A N 1
ATOM 678 C CA . ILE A 1 85 ? 17.616 -8.906 -17.253 1.00 39.03 85 ILE A CA 1
ATOM 679 C C . ILE A 1 85 ? 16.119 -8.838 -16.943 1.00 39.03 85 ILE A C 1
ATOM 681 O O . ILE A 1 85 ? 15.565 -9.768 -16.355 1.00 39.03 85 ILE A O 1
ATOM 685 N N . ILE A 1 86 ? 15.459 -7.750 -17.343 1.00 44.53 86 ILE A N 1
ATOM 686 C CA . ILE A 1 86 ? 13.997 -7.609 -17.316 1.00 44.53 86 ILE A CA 1
ATOM 687 C C . ILE A 1 86 ? 13.418 -8.535 -18.399 1.00 44.53 86 ILE A C 1
ATOM 689 O O . ILE A 1 86 ? 12.974 -8.108 -19.460 1.00 44.53 86 ILE A O 1
ATOM 693 N N . THR A 1 87 ? 13.490 -9.837 -18.150 1.00 48.25 87 THR A N 1
ATOM 694 C CA . THR A 1 87 ? 12.692 -10.859 -18.825 1.00 48.25 87 THR A CA 1
ATOM 695 C C . THR A 1 87 ? 11.413 -10.996 -17.996 1.00 48.25 87 THR A C 1
ATOM 697 O O . THR A 1 87 ? 11.503 -10.895 -16.767 1.00 48.25 87 THR A O 1
ATOM 700 N N . PRO A 1 88 ? 10.222 -11.191 -18.598 1.00 47.88 88 PRO A N 1
ATOM 701 C CA . PRO A 1 88 ? 9.033 -11.550 -17.830 1.00 47.88 88 PRO A CA 1
ATOM 702 C C . PRO A 1 88 ? 9.404 -12.683 -16.864 1.00 47.88 88 PRO A C 1
ATOM 704 O O . PRO A 1 88 ? 10.094 -13.606 -17.305 1.00 47.88 88 PRO A O 1
ATOM 707 N N . PRO A 1 89 ? 9.039 -12.599 -15.570 1.00 46.19 89 PRO A N 1
ATOM 708 C CA . PRO A 1 89 ? 9.438 -13.607 -14.602 1.00 46.19 89 PRO A CA 1
ATOM 709 C C . PRO A 1 89 ? 8.988 -14.968 -15.122 1.00 46.19 89 PRO A C 1
ATOM 711 O O . PRO A 1 89 ? 7.804 -15.167 -15.400 1.00 46.19 89 PRO A O 1
ATOM 714 N N . ASP A 1 90 ? 9.947 -15.875 -15.291 1.00 53.50 90 ASP A N 1
ATOM 715 C CA . ASP A 1 90 ? 9.648 -17.283 -15.491 1.00 53.50 90 ASP A CA 1
ATOM 716 C C . ASP A 1 90 ? 8.717 -17.705 -14.338 1.00 53.50 90 ASP A C 1
ATOM 718 O O . ASP A 1 90 ? 9.097 -17.548 -13.170 1.00 53.50 90 ASP A O 1
ATOM 722 N N . PRO A 1 91 ? 7.494 -18.198 -14.612 1.00 57.75 91 PRO A N 1
ATOM 723 C CA . PRO A 1 91 ? 6.563 -18.617 -13.566 1.00 57.75 91 PRO A CA 1
ATOM 724 C C . PRO A 1 91 ? 7.113 -19.748 -12.679 1.00 57.75 91 PRO A C 1
ATOM 726 O O . PRO A 1 91 ? 6.487 -20.085 -11.672 1.00 57.75 91 PRO A O 1
ATOM 729 N N . HIS A 1 92 ? 8.281 -20.315 -13.005 1.00 49.88 92 HIS A N 1
ATOM 730 C CA . HIS A 1 92 ? 8.924 -21.384 -12.249 1.00 49.88 92 HIS A CA 1
ATOM 731 C C . HIS A 1 92 ? 10.219 -21.000 -11.525 1.00 49.88 92 HIS A C 1
ATOM 733 O O . HIS A 1 92 ? 10.749 -21.839 -10.791 1.00 49.88 92 HIS A O 1
ATOM 739 N N . SER A 1 93 ? 10.713 -19.758 -11.614 1.00 57.31 93 SER A N 1
ATOM 740 C CA . SER A 1 93 ? 11.895 -19.354 -10.837 1.00 57.31 93 SER A CA 1
ATOM 741 C C . SER A 1 93 ? 11.515 -19.009 -9.389 1.00 57.31 93 SER A C 1
ATOM 743 O O . SER A 1 93 ? 11.625 -17.867 -8.937 1.00 57.31 93 SER A O 1
ATOM 745 N N . SER A 1 94 ? 11.033 -20.003 -8.641 1.00 60.41 94 SER A N 1
ATOM 746 C CA . SER A 1 94 ? 10.889 -19.891 -7.190 1.00 60.41 94 SER A CA 1
ATOM 747 C C . SER A 1 94 ? 12.283 -19.842 -6.569 1.00 60.41 94 SER A C 1
ATOM 749 O O . SER A 1 94 ? 12.945 -20.873 -6.433 1.00 60.41 94 SER A O 1
ATOM 751 N N . LEU A 1 95 ? 12.740 -18.639 -6.203 1.00 62.62 95 LEU A N 1
ATOM 752 C CA . LEU A 1 95 ? 13.948 -18.447 -5.402 1.00 62.62 95 LEU A CA 1
ATOM 753 C C . LEU A 1 95 ? 13.754 -19.174 -4.065 1.00 62.62 95 LEU A C 1
ATOM 755 O O . LEU A 1 95 ? 13.122 -18.663 -3.143 1.00 62.62 95 LEU A O 1
ATOM 759 N N . THR A 1 96 ? 14.264 -20.398 -3.983 1.00 71.06 96 THR A N 1
ATOM 760 C CA . THR A 1 96 ? 14.146 -21.229 -2.789 1.00 71.06 96 THR A CA 1
ATOM 761 C C . THR A 1 96 ? 15.363 -20.961 -1.920 1.00 71.06 96 THR A C 1
ATOM 763 O O . THR A 1 96 ? 16.478 -21.339 -2.266 1.00 71.06 96 THR A O 1
ATOM 766 N N . ILE A 1 97 ? 15.159 -20.265 -0.802 1.00 76.25 97 ILE A N 1
ATOM 767 C CA . ILE A 1 97 ? 16.216 -20.029 0.183 1.00 76.25 97 ILE A CA 1
ATOM 768 C C . ILE A 1 97 ? 16.308 -21.277 1.063 1.00 76.25 97 ILE A C 1
ATOM 770 O O . ILE A 1 97 ? 15.398 -21.555 1.843 1.00 76.25 97 ILE A O 1
ATOM 774 N N . ASN A 1 98 ? 17.397 -22.036 0.934 1.00 82.25 98 ASN A N 1
ATOM 775 C CA . ASN A 1 98 ? 17.684 -23.173 1.803 1.00 82.25 98 ASN A CA 1
ATOM 776 C C . ASN A 1 98 ? 18.544 -22.724 2.995 1.00 82.25 98 ASN A C 1
ATOM 778 O O . ASN A 1 98 ? 19.556 -22.043 2.826 1.00 82.25 98 ASN A O 1
ATOM 782 N N . VAL A 1 99 ? 18.157 -23.140 4.203 1.00 81.50 99 VAL A N 1
ATOM 783 C CA . VAL A 1 99 ? 18.893 -22.875 5.449 1.00 81.50 99 VAL A CA 1
ATOM 784 C C . VAL A 1 99 ? 20.350 -23.337 5.346 1.00 81.50 99 VAL A C 1
ATOM 786 O O . VAL A 1 99 ? 21.253 -22.612 5.764 1.00 81.50 99 VAL A O 1
ATOM 789 N N . GLU A 1 100 ? 20.603 -24.484 4.721 1.00 83.19 100 GLU A N 1
ATOM 790 C CA . GLU A 1 100 ? 21.950 -25.051 4.613 1.00 83.19 100 GLU A CA 1
ATOM 791 C C . GLU A 1 100 ? 22.888 -24.176 3.764 1.00 83.19 100 GLU A C 1
ATOM 793 O O . GLU A 1 100 ? 24.055 -23.961 4.105 1.00 83.19 100 GLU A O 1
ATOM 798 N N . ASP A 1 101 ? 22.362 -23.580 2.692 1.00 79.44 101 ASP A N 1
ATOM 799 C CA . ASP A 1 101 ? 23.118 -22.663 1.836 1.00 79.44 101 ASP A CA 1
ATOM 800 C C . ASP A 1 101 ? 23.461 -21.370 2.581 1.00 79.44 101 ASP A C 1
ATOM 802 O O . ASP A 1 101 ? 24.580 -20.854 2.467 1.00 79.44 101 ASP A O 1
ATOM 806 N N . THR A 1 102 ? 22.532 -20.871 3.406 1.00 80.00 102 THR A N 1
ATOM 807 C CA . THR A 1 102 ? 22.788 -19.696 4.250 1.00 80.00 102 THR A CA 1
ATOM 808 C C . THR A 1 102 ? 23.877 -19.984 5.281 1.00 80.00 102 THR A C 1
ATOM 810 O O . THR A 1 102 ? 24.796 -19.177 5.441 1.00 80.00 102 THR A O 1
ATOM 813 N N . TYR A 1 103 ? 23.855 -21.163 5.912 1.00 82.00 103 TYR A N 1
ATOM 814 C CA . TYR A 1 103 ? 24.860 -21.572 6.890 1.00 82.00 103 TYR A CA 1
ATOM 815 C C . TYR A 1 103 ? 26.258 -21.634 6.266 1.00 82.00 103 TYR A C 1
ATOM 817 O O . TYR A 1 103 ? 27.204 -21.023 6.775 1.00 82.00 103 TYR A O 1
ATOM 825 N N . HIS A 1 104 ? 26.390 -22.284 5.108 1.00 82.31 104 HIS A N 1
ATOM 826 C CA . HIS A 1 104 ? 27.651 -22.336 4.372 1.00 82.31 104 HIS A CA 1
ATOM 827 C C . HIS A 1 104 ? 28.160 -20.949 3.960 1.00 82.31 104 HIS A C 1
ATOM 829 O O . HIS A 1 104 ? 29.371 -20.700 3.999 1.00 82.31 104 HIS A O 1
ATOM 835 N N . LEU A 1 105 ? 27.263 -20.033 3.585 1.00 81.38 105 LEU A N 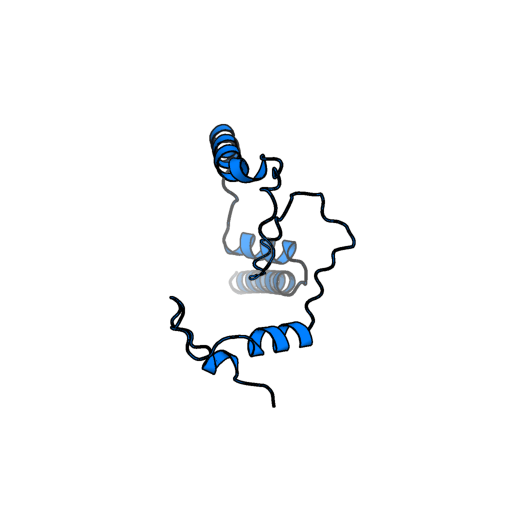1
ATOM 836 C CA . LEU A 1 105 ? 27.625 -18.664 3.224 1.00 81.38 105 LEU A CA 1
ATOM 837 C C . LEU A 1 105 ? 28.163 -17.882 4.431 1.00 81.38 105 LEU A C 1
ATOM 839 O O . LEU A 1 105 ? 29.208 -17.232 4.323 1.00 81.38 105 LEU A O 1
ATOM 843 N N . PHE A 1 106 ? 27.516 -18.001 5.593 1.00 78.44 106 PHE A N 1
ATOM 844 C CA . PHE A 1 106 ? 27.988 -17.382 6.833 1.00 78.44 106 PHE A CA 1
ATOM 845 C C . PHE A 1 106 ? 29.320 -17.969 7.310 1.00 78.44 106 PHE A C 1
ATOM 847 O O . PHE A 1 106 ? 30.169 -17.231 7.810 1.00 78.44 106 PHE A O 1
ATOM 854 N N . GLN A 1 107 ? 29.569 -19.264 7.102 1.00 77.38 107 GLN A N 1
ATOM 855 C CA . GLN A 1 107 ? 30.849 -19.875 7.474 1.00 77.38 107 GLN A CA 1
ATOM 856 C C . GLN A 1 107 ? 32.028 -19.400 6.615 1.00 77.38 107 GLN A C 1
ATOM 858 O O . GLN A 1 107 ? 33.162 -19.365 7.094 1.00 77.38 107 GLN A O 1
ATOM 863 N N . LYS A 1 108 ? 31.775 -18.981 5.370 1.00 79.56 108 LYS A N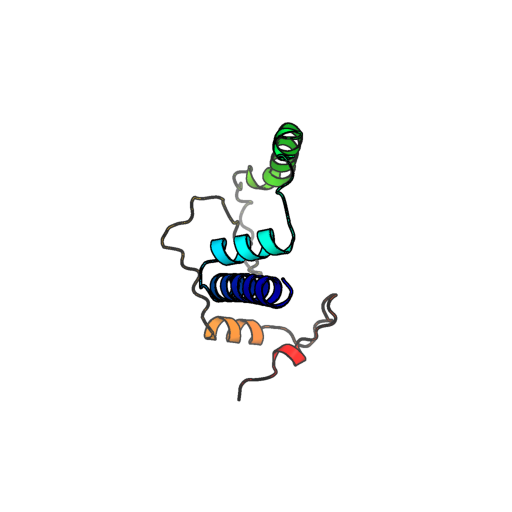 1
ATOM 864 C CA . LYS A 1 108 ? 32.803 -18.441 4.462 1.00 79.56 108 LYS A CA 1
ATOM 865 C C . LYS A 1 108 ? 33.204 -16.991 4.781 1.00 79.56 108 LYS A C 1
ATOM 867 O O . LYS A 1 108 ? 34.210 -16.510 4.253 1.00 79.56 108 LYS A O 1
ATOM 872 N N . GLN A 1 109 ? 32.462 -16.287 5.640 1.00 75.69 109 GLN A N 1
ATOM 873 C CA . GLN A 1 109 ? 32.753 -14.902 6.030 1.00 75.69 109 GLN A CA 1
ATOM 874 C C . GLN A 1 109 ? 34.040 -14.800 6.872 1.00 75.69 109 GLN A C 1
ATOM 876 O O . GLN A 1 109 ? 34.251 -15.524 7.847 1.00 75.69 109 GLN A O 1
ATOM 881 N N . LYS A 1 110 ? 34.926 -13.860 6.518 1.00 71.19 110 LYS A N 1
ATOM 882 C CA . LYS A 1 110 ? 36.214 -13.661 7.204 1.00 71.19 110 LYS A CA 1
ATOM 883 C C . LYS A 1 110 ? 36.040 -12.818 8.466 1.00 71.19 110 LYS A C 1
ATOM 885 O O . LYS A 1 110 ? 35.989 -11.602 8.372 1.00 71.19 110 LYS A O 1
ATOM 890 N N . ILE A 1 111 ? 36.111 -13.441 9.641 1.00 68.62 111 ILE A N 1
ATOM 891 C CA . ILE A 1 111 ? 35.955 -12.790 10.962 1.00 68.62 111 ILE A CA 1
ATOM 892 C C . ILE A 1 111 ? 36.886 -11.592 11.238 1.00 68.62 111 ILE A C 1
ATOM 894 O O . ILE A 1 111 ? 36.608 -10.803 12.130 1.00 68.62 111 ILE A O 1
ATOM 898 N N . ARG A 1 112 ? 37.995 -11.453 10.496 1.00 69.69 112 ARG A N 1
ATOM 899 C CA . ARG A 1 112 ? 39.001 -10.384 10.667 1.00 69.69 112 ARG A CA 1
ATOM 900 C C . ARG A 1 112 ? 38.758 -9.161 9.772 1.00 69.69 112 ARG A C 1
ATOM 902 O O . ARG A 1 112 ? 39.694 -8.420 9.483 1.00 69.69 112 ARG A O 1
ATOM 909 N N . LYS A 1 113 ? 37.548 -8.997 9.237 1.00 78.56 113 LYS A N 1
ATOM 910 C CA . LYS A 1 113 ? 37.174 -7.822 8.440 1.00 78.56 113 LYS A CA 1
ATOM 911 C C . LYS A 1 113 ? 36.702 -6.693 9.353 1.00 78.56 113 LYS A C 1
ATOM 913 O O . LYS A 1 113 ? 36.167 -6.952 10.427 1.00 78.56 113 LYS A O 1
ATOM 918 N N . ALA A 1 1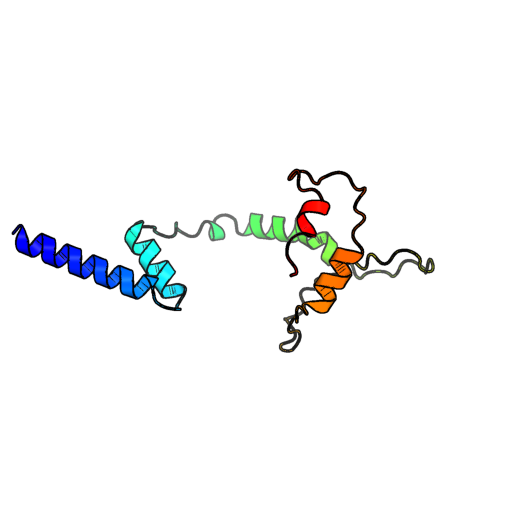14 ? 36.955 -5.458 8.928 1.00 76.69 114 ALA A N 1
ATOM 919 C CA . ALA A 1 114 ? 36.453 -4.280 9.620 1.00 76.69 114 ALA A CA 1
ATOM 920 C C . ALA A 1 114 ? 34.910 -4.253 9.567 1.00 76.69 114 ALA A C 1
ATOM 922 O O . ALA A 1 114 ? 34.343 -4.785 8.606 1.00 76.69 114 ALA A O 1
ATOM 923 N N . PRO A 1 115 ? 34.245 -3.655 10.569 1.00 78.44 115 PRO A N 1
ATOM 924 C CA . PRO A 1 115 ? 32.799 -3.449 10.565 1.00 78.44 115 PRO A CA 1
ATOM 925 C C . PRO A 1 115 ? 32.313 -2.714 9.327 1.00 78.44 115 PRO A C 1
ATOM 927 O O . PRO A 1 115 ? 33.025 -1.871 8.772 1.00 78.44 115 PRO A O 1
ATOM 930 N N . GLY A 1 116 ? 31.073 -3.003 8.945 1.00 80.44 116 GLY A N 1
ATOM 931 C CA . GLY A 1 116 ? 30.342 -2.154 8.020 1.00 80.44 116 GLY A CA 1
ATOM 932 C C . GLY A 1 116 ? 30.060 -0.769 8.622 1.00 80.44 116 GLY A C 1
ATOM 933 O O . GLY A 1 116 ? 30.318 -0.524 9.803 1.00 80.44 116 GLY A O 1
ATOM 934 N N . PRO A 1 117 ? 29.511 0.159 7.824 1.00 83.50 117 PRO A N 1
ATOM 935 C CA . PRO A 1 117 ? 29.100 1.486 8.298 1.00 83.50 117 PRO A CA 1
ATOM 936 C C . PRO A 1 117 ? 27.992 1.436 9.368 1.00 83.50 117 PRO A C 1
ATOM 938 O O . PRO A 1 117 ? 27.767 2.420 10.065 1.00 83.50 117 PRO A O 1
ATOM 941 N N . ASP A 1 118 ? 27.325 0.291 9.511 1.00 79.44 118 ASP A N 1
ATOM 942 C CA . ASP A 1 118 ? 26.363 -0.039 10.564 1.00 79.44 118 ASP A CA 1
ATOM 943 C C . ASP A 1 118 ? 27.024 -0.453 11.894 1.00 79.44 118 ASP A C 1
ATOM 945 O O . ASP A 1 118 ? 26.336 -0.650 12.894 1.00 79.44 118 ASP A O 1
ATOM 949 N N . GLY A 1 119 ? 28.355 -0.591 11.928 1.00 76.81 119 GLY A N 1
ATOM 950 C CA . GLY A 1 119 ? 29.111 -0.983 13.116 1.00 76.81 119 GLY A CA 1
ATOM 951 C C . GLY A 1 119 ? 28.940 -2.453 13.511 1.00 76.81 119 GLY A C 1
ATOM 952 O O . GLY A 1 119 ? 29.379 -2.847 14.593 1.00 76.81 119 GLY A O 1
ATOM 953 N N . VAL A 1 120 ? 28.326 -3.282 12.661 1.00 75.62 120 VAL A N 1
ATOM 954 C CA . VAL A 1 120 ? 28.073 -4.694 12.967 1.00 75.62 120 VAL A CA 1
ATOM 955 C C . VAL A 1 120 ? 29.330 -5.521 12.702 1.00 75.62 120 VAL A C 1
ATOM 957 O O . VAL A 1 120 ? 29.912 -5.501 11.616 1.00 75.62 120 VAL A O 1
ATOM 960 N N . PHE A 1 121 ? 29.753 -6.284 13.711 1.00 66.81 121 PHE A N 1
ATOM 961 C CA . PHE A 1 121 ? 30.896 -7.189 13.616 1.00 66.81 121 PHE A CA 1
ATOM 962 C C . PHE A 1 121 ? 30.431 -8.627 13.354 1.00 66.81 121 PHE A C 1
ATOM 964 O O . PHE A 1 121 ? 29.489 -9.124 13.969 1.00 66.81 121 PHE A O 1
ATOM 971 N N . LEU A 1 122 ? 31.170 -9.349 12.512 1.00 66.19 122 LEU A N 1
ATOM 972 C CA . LEU A 1 122 ? 30.887 -10.747 12.157 1.00 66.19 122 LEU A CA 1
ATOM 973 C C . LEU A 1 122 ? 30.756 -11.737 13.339 1.00 66.19 122 LEU A C 1
ATOM 975 O O . LEU A 1 122 ? 29.971 -12.675 13.213 1.00 66.19 122 LEU A O 1
ATOM 979 N N . PRO A 1 123 ? 31.451 -11.584 14.487 1.00 63.25 123 PRO A N 1
ATOM 980 C CA . PRO A 1 123 ? 31.240 -12.448 15.651 1.00 63.25 123 PRO A CA 1
ATOM 981 C C . PRO A 1 123 ? 29.814 -12.397 16.222 1.00 63.25 123 PRO A C 1
ATOM 983 O O . PRO A 1 123 ? 29.378 -13.382 16.810 1.00 63.25 123 PRO A O 1
ATOM 986 N N . VAL A 1 124 ? 29.072 -11.300 16.013 1.00 60.78 124 VAL A N 1
ATOM 987 C CA . VAL A 1 124 ? 27.665 -11.166 16.438 1.00 60.78 124 VAL A CA 1
ATOM 988 C C . VAL A 1 124 ? 26.737 -12.023 15.566 1.00 60.78 124 VAL A C 1
ATOM 990 O O . VAL A 1 124 ? 25.741 -12.540 16.059 1.00 60.78 124 VAL A O 1
ATOM 993 N N . LEU A 1 125 ? 27.100 -12.261 14.299 1.00 61.03 125 LEU A N 1
ATOM 994 C CA . LEU A 1 125 ? 26.312 -13.065 13.351 1.00 61.03 125 LEU A CA 1
ATOM 995 C C . LEU A 1 125 ? 26.426 -14.581 13.581 1.00 61.03 125 LEU A C 1
ATOM 997 O O . LEU A 1 125 ? 25.642 -15.343 13.027 1.00 61.03 125 LEU A O 1
ATOM 1001 N N . LYS A 1 126 ? 27.402 -15.037 14.379 1.00 60.03 126 LYS A N 1
ATOM 1002 C CA . LYS A 1 126 ? 27.590 -16.459 14.729 1.00 60.03 126 LYS A CA 1
ATOM 1003 C C . LYS A 1 126 ? 26.848 -16.890 16.002 1.00 60.03 126 LYS A C 1
ATOM 1005 O O . LYS A 1 126 ? 26.989 -18.037 16.424 1.00 60.03 126 LYS A O 1
ATOM 1010 N N . GLY A 1 127 ? 26.091 -15.992 16.632 1.00 59.88 127 GLY A N 1
ATOM 1011 C CA . GLY A 1 127 ? 25.320 -16.288 17.837 1.00 59.88 127 GLY A CA 1
ATOM 1012 C C . GLY A 1 127 ? 23.950 -16.886 17.517 1.00 59.88 127 GLY A C 1
ATOM 1013 O O . GLY A 1 127 ? 23.218 -16.311 16.729 1.00 59.88 127 GLY A O 1
ATOM 1014 N N . THR A 1 128 ? 23.623 -17.984 18.209 1.00 53.81 128 THR A N 1
ATOM 1015 C CA . THR A 1 128 ? 22.339 -18.722 18.278 1.00 53.81 128 THR A CA 1
ATOM 1016 C C . THR A 1 128 ? 22.115 -19.835 17.249 1.00 53.81 128 THR A C 1
ATOM 1018 O O . THR A 1 128 ? 21.296 -19.731 16.343 1.00 53.81 128 THR A O 1
ATOM 1021 N N . GLY A 1 129 ? 22.805 -20.954 17.475 1.00 55.03 129 GLY A N 1
ATOM 1022 C CA . GLY A 1 129 ? 22.420 -22.287 17.012 1.00 55.03 129 GLY A CA 1
ATOM 1023 C C . GLY A 1 129 ? 22.782 -23.305 18.095 1.00 55.03 129 GLY A C 1
ATOM 1024 O O . GLY A 1 129 ? 23.854 -23.905 18.046 1.00 55.03 129 GLY A O 1
ATOM 1025 N N . LYS A 1 130 ? 21.938 -23.404 19.123 1.00 39.09 130 LYS A N 1
ATOM 1026 C CA . LYS A 1 130 ? 21.856 -24.530 20.059 1.00 39.09 130 LYS A CA 1
ATOM 1027 C C . LYS A 1 130 ? 20.389 -24.877 20.220 1.00 39.09 130 LYS A C 1
ATOM 1029 O O . LYS A 1 130 ? 19.605 -23.910 20.347 1.00 39.09 130 LYS A O 1
#

Foldseek 3Di:
DVVVVVVVVVVLVVLLVVLCPDPDPVSPVVSVCVVVVDDDPDPCCVVPVVVVVVVCCVVCVVVPDDPPPDPDDDDDDPPPPPDPDPDPPDPPPPPDDDPVVVVVVLVPDDQPDADDVVRDGSVVVPPDDD

pLDDT: mean 72.36, std 17.91, range [34.72, 93.75]

Secondary structure (DSSP, 8-state):
-HHHHHHHHHHHHHHHHHHHTSS-HHHHHHHHHHHHT--PPS-TTTTTHHHHHHHHHHHGGGTTS----------S----------PPPPTT------HHHHHHHHHTS-TTSPPPTT---HHHHT----

Radius of gyration: 26.07 Å; chains: 1; bounding box: 67×42×52 Å

Organism: NCBI:txid509924

Sequence (130 aa):
LNTEIRVAKNRFTEKLKVQLSSNNSSSIWKAIQDMTNFKKPASIADANLALTEELNNFYCRFDKKPFTPLPHFSPKGTTSFQETIITPPDPHSSLTINVEDTYHLFQKQKIRKAPGPDGVFLPVLKGTGK